Protein AF-A0A7C2TKR9-F1 (afdb_monomer_lite)

Foldseek 3Di:
DPPPDDDLVVLVVLLCVLLVQLVVLLCCLPPVPPPDDSVVSNVSSVVSVVVSVVSVVVSVPPDPPPDDDDPDD

Radius of gyration: 17.24 Å; chains: 1; bounding box: 42×30×44 Å

Sequence (73 aa):
MQFKNLPAKKLKGLMALFFGSGIFGILIGHGLGITQPTFMFTLMGVTNLILGALVGWIFLTREPRESRKKRKK

Structure (mmCIF, N/CA/C/O backbone):
data_AF-A0A7C2TKR9-F1
#
_entry.id   AF-A0A7C2TKR9-F1
#
loop_
_atom_site.group_PDB
_atom_site.id
_atom_site.type_symbol
_atom_site.label_atom_id
_atom_site.label_alt_id
_atom_site.label_comp_id
_atom_site.label_asym_id
_atom_site.label_entity_id
_atom_site.label_seq_id
_atom_site.pdbx_PDB_ins_code
_atom_site.Cartn_x
_atom_site.Cartn_y
_atom_site.Cartn_z
_atom_site.occupancy
_atom_site.B_iso_or_equiv
_atom_site.auth_seq_id
_atom_site.auth_comp_id
_atom_site.auth_asym_id
_atom_site.auth_atom_id
_atom_site.pdbx_PDB_model_num
ATOM 1 N N . MET A 1 1 ? -9.128 -16.065 21.999 1.00 42.31 1 MET A N 1
ATOM 2 C CA . MET A 1 1 ? -9.319 -15.133 20.859 1.00 42.31 1 MET A CA 1
ATOM 3 C C . MET A 1 1 ? -8.959 -13.707 21.292 1.00 42.31 1 MET A C 1
ATOM 5 O O . MET A 1 1 ? -9.780 -13.018 21.884 1.00 42.31 1 MET A O 1
ATOM 9 N N . GLN A 1 2 ? -7.707 -13.285 21.084 1.00 44.25 2 GLN A N 1
ATOM 10 C CA . GLN A 1 2 ? -7.139 -12.055 21.676 1.00 44.25 2 GLN A CA 1
ATOM 11 C C . GLN A 1 2 ? -7.304 -10.779 20.820 1.00 44.25 2 GLN A C 1
ATOM 13 O O . GLN A 1 2 ? -6.907 -9.696 21.237 1.00 44.25 2 GLN A O 1
ATOM 18 N N . PHE A 1 3 ? -7.967 -10.842 19.660 1.00 48.00 3 PHE A N 1
ATOM 19 C CA . PHE A 1 3 ? -8.167 -9.667 18.789 1.00 48.00 3 PHE A CA 1
ATOM 20 C C . PHE A 1 3 ? -9.114 -8.589 19.366 1.00 48.00 3 PHE A C 1
ATOM 22 O O . PHE A 1 3 ? -9.297 -7.527 18.762 1.00 48.00 3 PHE A O 1
ATOM 29 N N . LYS A 1 4 ? -9.683 -8.828 20.554 1.00 47.28 4 LYS A N 1
ATOM 30 C CA . LYS A 1 4 ? -10.748 -8.044 21.201 1.00 47.28 4 LYS A CA 1
ATOM 31 C C . LYS A 1 4 ? -10.354 -6.606 21.597 1.00 47.28 4 LYS A C 1
ATOM 33 O O . LYS A 1 4 ? -11.249 -5.797 21.816 1.00 47.28 4 LYS A O 1
ATOM 38 N N . ASN A 1 5 ? -9.060 -6.253 21.616 1.00 52.81 5 ASN A N 1
ATOM 39 C CA . ASN A 1 5 ? -8.572 -4.993 22.208 1.00 52.81 5 ASN A CA 1
ATOM 40 C C . ASN A 1 5 ? -7.791 -4.031 21.287 1.00 52.81 5 ASN A C 1
ATOM 42 O O . ASN A 1 5 ? -7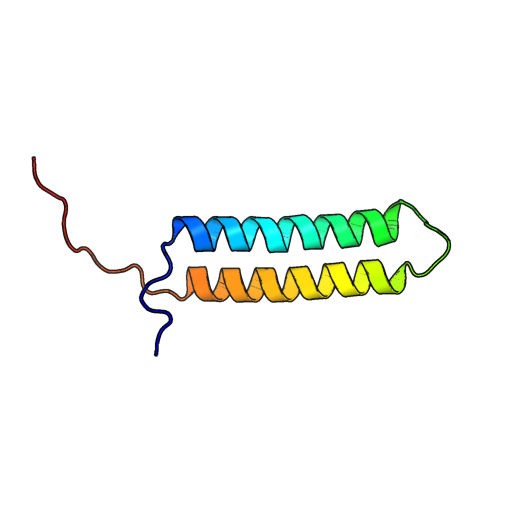.213 -3.070 21.790 1.00 52.81 5 ASN A O 1
ATOM 46 N N . LEU A 1 6 ? -7.776 -4.206 19.958 1.00 58.50 6 LEU A N 1
ATOM 47 C CA . LEU A 1 6 ? -7.154 -3.192 19.091 1.00 58.50 6 LEU A CA 1
ATOM 48 C C . LEU A 1 6 ? -8.082 -1.971 18.922 1.00 58.50 6 LEU A C 1
ATOM 50 O O . LEU A 1 6 ? -9.195 -2.130 18.413 1.00 58.50 6 LEU A O 1
ATOM 54 N N . PRO A 1 7 ? -7.666 -0.752 19.320 1.00 64.25 7 PRO A N 1
ATOM 55 C CA . PRO A 1 7 ? -8.479 0.443 19.128 1.00 64.25 7 PRO A CA 1
ATOM 56 C C . PRO A 1 7 ? -8.667 0.712 17.631 1.00 64.25 7 PRO A C 1
ATOM 58 O O . PRO A 1 7 ? -7.695 0.742 16.875 1.00 64.25 7 PRO A O 1
ATOM 61 N N . ALA A 1 8 ? -9.912 0.957 17.209 1.00 65.44 8 ALA A N 1
ATOM 62 C CA . ALA A 1 8 ? -10.286 1.169 15.806 1.00 65.44 8 ALA A CA 1
ATOM 63 C C . ALA A 1 8 ? -9.434 2.245 15.104 1.00 65.44 8 ALA A C 1
ATOM 65 O O . ALA A 1 8 ? -9.125 2.117 13.924 1.00 65.44 8 ALA A O 1
ATOM 66 N N . LYS A 1 9 ? -8.970 3.261 15.849 1.00 71.31 9 LYS A N 1
ATOM 67 C CA . LYS A 1 9 ? -8.038 4.296 15.366 1.00 71.31 9 LYS A CA 1
ATOM 68 C C . LYS A 1 9 ? -6.705 3.724 14.871 1.00 71.31 9 LYS A C 1
ATOM 70 O O . LYS A 1 9 ? -6.231 4.125 13.816 1.00 71.31 9 LYS A O 1
ATOM 75 N N . LYS A 1 10 ? -6.118 2.777 15.611 1.00 72.00 10 LYS A N 1
ATOM 76 C CA . LYS A 1 10 ? -4.853 2.132 15.228 1.00 72.00 10 LYS A CA 1
ATOM 77 C C . LYS A 1 10 ? -5.055 1.177 14.056 1.00 72.00 10 LYS A C 1
ATOM 79 O O . LYS A 1 10 ? -4.210 1.131 13.177 1.00 72.00 10 LYS A O 1
ATOM 84 N N . LEU A 1 11 ? -6.189 0.472 14.011 1.00 74.44 11 LEU A N 1
ATOM 85 C CA . LEU A 1 11 ? -6.502 -0.449 12.915 1.00 74.44 11 LEU A CA 1
ATOM 86 C C . LEU A 1 11 ? -6.738 0.301 11.590 1.00 74.44 11 LEU A C 1
ATOM 88 O O . LEU A 1 11 ? -6.237 -0.116 10.552 1.00 74.44 11 LEU A O 1
ATOM 92 N N . LYS A 1 12 ? -7.408 1.460 11.646 1.00 76.50 12 LYS A N 1
ATOM 93 C CA . LYS A 1 12 ? -7.594 2.354 10.494 1.00 76.50 12 LYS A CA 1
ATOM 94 C C . LYS A 1 12 ? -6.270 2.957 10.007 1.00 76.50 12 LYS A C 1
ATOM 96 O O . LYS A 1 12 ? -6.031 3.012 8.807 1.00 76.50 12 LYS A O 1
ATOM 101 N N . GLY A 1 13 ? -5.394 3.360 10.933 1.00 79.81 13 GLY A N 1
ATOM 102 C CA . GLY A 1 13 ? -4.043 3.826 10.599 1.00 79.81 13 GLY A CA 1
ATOM 103 C C . GLY A 1 13 ? -3.172 2.730 9.980 1.00 79.81 13 GLY A C 1
ATOM 104 O O . GLY A 1 13 ? -2.489 2.975 8.993 1.00 79.81 13 GLY A O 1
ATOM 105 N N . LEU A 1 14 ? -3.250 1.504 10.506 1.00 82.44 14 LEU A N 1
ATOM 106 C CA . LEU A 1 14 ? -2.526 0.353 9.968 1.00 82.44 14 LEU A CA 1
ATOM 107 C C . LEU A 1 14 ? -2.996 0.012 8.548 1.00 82.44 14 LEU A C 1
ATOM 109 O O . LEU A 1 14 ? -2.169 -0.149 7.660 1.00 82.44 14 LEU A O 1
ATOM 113 N N . MET A 1 15 ? -4.312 -0.003 8.308 1.00 82.88 15 MET A N 1
ATOM 114 C CA . MET A 1 15 ? -4.876 -0.172 6.964 1.00 82.88 15 MET A CA 1
ATOM 115 C C . MET A 1 15 ? -4.335 0.883 5.987 1.00 82.88 15 MET A C 1
ATOM 117 O O . MET A 1 15 ? -3.888 0.529 4.900 1.00 82.88 15 MET A O 1
ATOM 121 N N . ALA A 1 16 ? -4.337 2.162 6.380 1.00 85.69 16 ALA A N 1
ATOM 122 C CA . ALA A 1 16 ? -3.848 3.253 5.537 1.00 85.69 16 ALA A CA 1
ATOM 123 C C . ALA A 1 16 ? -2.348 3.127 5.213 1.00 85.69 16 ALA A C 1
ATOM 125 O O . ALA A 1 16 ? -1.947 3.405 4.086 1.00 85.69 16 ALA A O 1
ATOM 126 N N . LEU A 1 17 ? -1.531 2.664 6.165 1.00 86.50 17 LEU A N 1
ATOM 127 C CA . LEU A 1 17 ? -0.099 2.429 5.954 1.00 86.50 17 LEU A CA 1
ATOM 128 C C . LEU A 1 17 ? 0.165 1.274 4.981 1.00 86.50 17 LEU A C 1
ATOM 130 O O . LEU A 1 17 ? 0.990 1.419 4.082 1.00 86.50 17 LEU A O 1
ATOM 134 N N . PHE A 1 18 ? -0.556 0.158 5.119 1.00 88.94 18 PHE A N 1
ATOM 135 C CA . PHE A 1 18 ? -0.414 -0.997 4.227 1.00 88.94 18 PHE A CA 1
ATOM 136 C C . PHE A 1 18 ? -0.882 -0.688 2.800 1.00 88.94 18 PHE A C 1
ATOM 138 O O . PHE A 1 18 ? -0.166 -0.974 1.842 1.00 88.94 18 PHE A O 1
ATOM 145 N N . PHE A 1 19 ? -2.038 -0.034 2.649 1.00 87.81 19 PHE A N 1
ATOM 146 C CA . PHE A 1 19 ? -2.525 0.397 1.336 1.00 87.81 19 PHE A CA 1
ATOM 147 C C . PHE A 1 19 ? -1.630 1.466 0.707 1.00 87.81 19 PHE A C 1
ATOM 149 O O . PHE A 1 19 ? -1.286 1.357 -0.467 1.00 87.81 19 PHE A O 1
ATOM 156 N N . GLY A 1 20 ? -1.220 2.476 1.479 1.00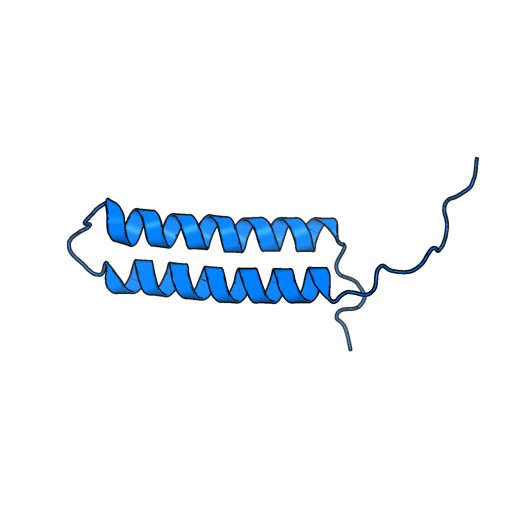 90.25 20 GLY A N 1
ATOM 157 C CA . GLY A 1 20 ? -0.348 3.544 0.995 1.00 90.25 20 GLY A CA 1
ATOM 158 C C . GLY A 1 20 ? 1.008 3.010 0.541 1.00 90.25 20 GLY A C 1
ATOM 159 O O . GLY A 1 20 ? 1.440 3.300 -0.570 1.00 90.25 20 GLY A O 1
ATOM 160 N N . SER A 1 21 ? 1.646 2.166 1.355 1.00 88.12 21 SER A N 1
ATOM 161 C CA . SER A 1 21 ? 2.918 1.536 0.995 1.00 88.12 21 SER A CA 1
ATOM 162 C C . SER A 1 21 ? 2.774 0.543 -0.165 1.00 88.12 21 SER A C 1
ATOM 164 O O . SER A 1 21 ? 3.667 0.481 -1.005 1.00 88.12 21 SER A O 1
ATOM 166 N N . GLY A 1 22 ? 1.656 -0.186 -0.263 1.00 88.50 22 GLY A N 1
ATOM 167 C CA . GLY A 1 22 ? 1.371 -1.090 -1.381 1.00 88.50 22 GLY A CA 1
ATOM 168 C C . GLY A 1 22 ? 1.232 -0.361 -2.718 1.00 88.50 22 GLY A C 1
ATOM 169 O O . GLY A 1 22 ? 1.910 -0.704 -3.685 1.00 88.50 22 GLY A O 1
ATOM 170 N N . ILE A 1 23 ? 0.416 0.698 -2.753 1.00 87.75 23 ILE A N 1
ATOM 171 C CA . ILE A 1 23 ? 0.239 1.551 -3.939 1.00 87.75 23 ILE A CA 1
ATOM 172 C C . ILE A 1 23 ? 1.566 2.217 -4.315 1.00 87.75 23 ILE A C 1
ATOM 174 O O . ILE A 1 23 ? 1.960 2.188 -5.479 1.00 87.75 23 ILE A O 1
ATOM 178 N N . PHE A 1 24 ? 2.287 2.762 -3.334 1.00 87.25 24 PHE A N 1
ATOM 179 C CA . PHE A 1 24 ? 3.586 3.388 -3.563 1.00 87.25 24 PHE A CA 1
ATOM 180 C C . PHE A 1 24 ? 4.614 2.388 -4.113 1.00 87.25 24 PHE A C 1
ATOM 182 O O . PHE A 1 24 ? 5.299 2.695 -5.082 1.00 87.25 24 PHE A O 1
ATOM 189 N N . GLY A 1 25 ? 4.679 1.169 -3.571 1.00 83.38 25 GLY A N 1
ATOM 190 C CA . GLY A 1 25 ? 5.577 0.114 -4.055 1.00 83.38 25 GLY A CA 1
ATOM 191 C C . GLY A 1 25 ? 5.295 -0.307 -5.500 1.00 83.38 25 GLY A C 1
ATOM 192 O O . GLY A 1 25 ? 6.232 -0.507 -6.271 1.00 83.38 25 GLY A O 1
ATOM 193 N N . ILE A 1 26 ? 4.019 -0.365 -5.900 1.00 85.44 26 ILE A N 1
ATOM 194 C CA . ILE A 1 26 ? 3.634 -0.651 -7.291 1.00 85.44 26 ILE A CA 1
ATOM 195 C C . ILE A 1 26 ? 3.979 0.522 -8.214 1.00 85.44 26 ILE A C 1
ATOM 197 O O . ILE A 1 26 ? 4.521 0.291 -9.293 1.00 85.44 26 ILE A O 1
ATOM 201 N N . LEU A 1 27 ? 3.705 1.764 -7.801 1.00 84.69 27 LEU A N 1
ATOM 202 C CA . LEU A 1 27 ? 4.003 2.959 -8.600 1.00 84.69 27 LEU A CA 1
ATOM 203 C C . LEU A 1 27 ? 5.507 3.153 -8.808 1.00 84.69 27 LEU A C 1
ATOM 205 O O . LEU A 1 27 ? 5.937 3.391 -9.932 1.00 84.69 27 LEU A O 1
ATOM 209 N N . ILE A 1 28 ? 6.309 3.017 -7.749 1.00 82.56 28 ILE A N 1
ATOM 210 C CA . ILE A 1 28 ? 7.774 3.088 -7.830 1.00 82.56 28 ILE A CA 1
ATOM 211 C C . ILE A 1 28 ? 8.310 1.920 -8.661 1.00 82.56 28 ILE A C 1
ATOM 213 O O . ILE A 1 28 ? 9.147 2.127 -9.536 1.00 82.56 28 ILE A O 1
ATOM 217 N N . GLY A 1 29 ? 7.798 0.708 -8.418 1.00 75.12 29 GLY A N 1
ATOM 218 C CA . GLY A 1 29 ? 8.180 -0.485 -9.164 1.00 75.12 29 GLY A CA 1
ATOM 219 C C . GLY A 1 29 ? 7.931 -0.311 -10.659 1.00 75.12 29 GLY A C 1
ATOM 220 O O . GLY A 1 29 ? 8.849 -0.457 -11.447 1.00 75.12 29 GLY A O 1
ATOM 221 N N . HIS A 1 30 ? 6.724 0.065 -11.071 1.00 72.94 30 HIS A N 1
ATOM 222 C CA . HIS A 1 30 ? 6.384 0.151 -12.491 1.00 72.94 30 HIS A CA 1
ATOM 223 C C . HIS A 1 30 ? 6.884 1.440 -13.168 1.00 72.94 30 HIS A C 1
ATOM 225 O O . HIS A 1 30 ? 7.304 1.406 -14.320 1.00 72.94 30 HIS A O 1
ATOM 231 N N . GLY A 1 31 ? 6.821 2.581 -12.476 1.00 68.62 31 GLY A N 1
ATOM 232 C CA . GLY A 1 31 ? 6.982 3.905 -13.083 1.00 68.62 31 GLY A CA 1
ATOM 233 C C . GLY A 1 31 ? 8.406 4.457 -13.102 1.00 68.62 31 GLY A C 1
ATOM 234 O O . GLY A 1 31 ? 8.706 5.283 -13.957 1.00 68.62 31 GLY A O 1
ATOM 235 N N . LEU A 1 32 ? 9.288 4.025 -12.191 1.00 64.06 32 LEU A N 1
ATOM 236 C CA . LEU A 1 32 ? 10.640 4.599 -12.079 1.00 64.06 32 LEU A CA 1
ATOM 237 C C . LEU A 1 32 ? 11.748 3.759 -12.710 1.00 64.06 32 LEU A C 1
ATOM 239 O O . LEU A 1 32 ? 12.891 4.205 -12.713 1.00 64.06 32 LEU A O 1
ATOM 243 N N . GLY A 1 33 ? 11.435 2.584 -13.268 1.00 59.38 33 GLY A N 1
ATOM 244 C CA . GLY A 1 33 ? 12.370 1.841 -14.120 1.00 59.38 33 GLY A CA 1
ATOM 245 C C . GLY A 1 33 ? 13.765 1.657 -13.512 1.00 59.38 33 GLY A C 1
ATOM 246 O O . GLY A 1 33 ? 14.757 1.738 -14.233 1.00 59.38 33 GLY A O 1
ATOM 247 N N . ILE A 1 34 ? 13.861 1.444 -12.193 1.00 59.06 34 ILE A N 1
ATOM 248 C CA . ILE A 1 34 ? 15.142 1.195 -11.524 1.00 59.06 34 ILE A CA 1
ATOM 249 C C . ILE A 1 34 ? 15.568 -0.231 -11.885 1.00 59.06 34 ILE A C 1
ATOM 251 O O . ILE A 1 34 ? 15.144 -1.177 -11.233 1.00 59.06 34 ILE A O 1
ATOM 255 N N . THR A 1 35 ? 16.248 -0.352 -13.031 1.00 60.72 35 THR A N 1
ATOM 256 C CA . THR A 1 35 ? 17.262 -1.327 -13.505 1.00 60.72 35 THR A CA 1
ATOM 257 C C . THR A 1 35 ? 17.330 -2.761 -12.946 1.00 60.72 35 THR A C 1
ATOM 259 O O . THR A 1 35 ? 18.329 -3.429 -13.182 1.00 60.72 35 THR A O 1
ATOM 262 N N . GLN A 1 36 ? 16.250 -3.296 -12.370 1.00 66.06 36 GLN A N 1
ATOM 263 C CA . GLN A 1 36 ? 16.118 -4.522 -11.561 1.00 66.06 36 GLN A CA 1
ATOM 264 C C . GLN A 1 36 ? 16.214 -4.285 -10.038 1.00 66.06 36 GLN A C 1
ATOM 266 O O . GLN A 1 36 ? 17.014 -3.465 -9.590 1.00 66.06 36 GLN A O 1
ATOM 271 N N . PRO A 1 37 ? 15.463 -5.061 -9.222 1.00 66.94 37 PRO A N 1
ATOM 272 C CA . PRO A 1 37 ? 14.422 -6.018 -9.585 1.00 66.94 37 PRO A CA 1
ATOM 273 C C . PRO A 1 37 ? 13.050 -5.366 -9.398 1.00 66.94 37 PRO A C 1
ATOM 275 O O . PRO A 1 37 ? 12.418 -5.436 -8.343 1.00 66.94 37 PRO A O 1
ATOM 278 N N . THR A 1 38 ? 12.570 -4.758 -10.474 1.00 72.50 38 THR A N 1
ATOM 279 C CA . THR A 1 38 ? 11.226 -4.1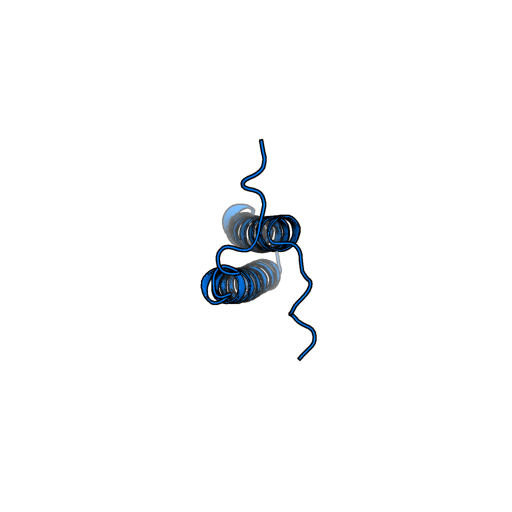96 -10.644 1.00 72.50 38 THR A CA 1
ATOM 280 C C . THR A 1 38 ? 10.144 -5.160 -10.147 1.00 72.50 38 THR A C 1
ATOM 282 O O . THR A 1 38 ? 9.222 -4.775 -9.432 1.00 72.50 38 THR A O 1
ATOM 285 N N . PHE A 1 39 ? 10.337 -6.452 -10.433 1.00 75.88 39 PHE A N 1
ATOM 286 C CA . PHE A 1 39 ? 9.484 -7.545 -9.982 1.00 75.88 39 PHE A CA 1
ATOM 287 C C . PHE A 1 39 ? 9.392 -7.660 -8.453 1.00 75.88 39 PHE A C 1
ATOM 289 O O . PHE A 1 39 ? 8.305 -7.893 -7.936 1.00 75.88 39 PHE A O 1
ATOM 296 N N . MET A 1 40 ? 10.483 -7.447 -7.709 1.00 81.62 40 MET A N 1
ATOM 297 C CA . MET A 1 40 ? 10.455 -7.510 -6.241 1.00 81.62 40 MET A CA 1
ATOM 298 C C . MET A 1 40 ? 9.675 -6.344 -5.638 1.00 81.62 40 MET A C 1
ATOM 300 O O . MET A 1 40 ? 8.921 -6.555 -4.694 1.00 81.62 40 MET A O 1
ATOM 304 N N . PHE A 1 41 ? 9.801 -5.135 -6.193 1.00 82.94 41 PHE A N 1
ATOM 305 C CA . PHE A 1 41 ? 9.020 -3.980 -5.739 1.00 82.94 41 PHE A CA 1
ATOM 306 C C . PHE A 1 41 ? 7.532 -4.145 -6.032 1.00 82.94 41 PHE A C 1
ATOM 308 O O . PHE A 1 41 ? 6.698 -3.874 -5.167 1.00 82.94 41 PHE A O 1
ATOM 315 N N . THR A 1 42 ? 7.190 -4.651 -7.218 1.00 82.94 42 THR A N 1
ATOM 316 C CA . THR A 1 42 ? 5.801 -4.967 -7.553 1.00 82.94 42 THR A CA 1
ATOM 317 C C . THR A 1 42 ? 5.261 -6.083 -6.662 1.00 82.94 42 THR A C 1
ATOM 319 O O . THR A 1 42 ? 4.175 -5.924 -6.112 1.00 82.94 42 THR A O 1
ATOM 322 N N . LEU A 1 43 ? 6.016 -7.166 -6.442 1.00 85.62 43 LEU A N 1
ATOM 323 C CA . LEU A 1 43 ? 5.619 -8.236 -5.526 1.00 85.62 43 LEU A CA 1
ATOM 324 C C . LEU A 1 43 ? 5.412 -7.710 -4.109 1.00 85.62 43 LEU A C 1
ATOM 326 O O . LEU A 1 43 ? 4.364 -7.978 -3.538 1.00 85.62 43 LEU A O 1
ATOM 330 N N . MET A 1 44 ? 6.355 -6.929 -3.577 1.00 88.00 44 MET A N 1
ATOM 331 C CA . MET A 1 44 ? 6.271 -6.310 -2.252 1.00 88.00 44 MET A CA 1
ATOM 332 C C . MET A 1 44 ? 5.059 -5.375 -2.136 1.00 88.00 44 MET A C 1
ATOM 334 O O . MET A 1 44 ? 4.364 -5.386 -1.121 1.00 8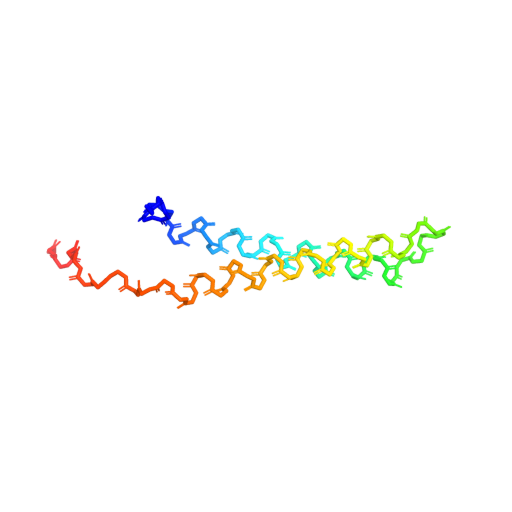8.00 44 MET A O 1
ATOM 338 N N . GLY A 1 45 ? 4.766 -4.600 -3.183 1.00 86.44 45 GLY A N 1
ATOM 339 C CA . GLY A 1 45 ? 3.580 -3.749 -3.252 1.00 86.44 45 GLY A CA 1
ATOM 340 C C . GLY A 1 45 ? 2.273 -4.550 -3.277 1.00 86.44 45 GLY A C 1
ATOM 341 O O . GLY A 1 45 ? 1.334 -4.220 -2.550 1.00 86.44 45 GLY A O 1
ATOM 342 N N . VAL A 1 46 ? 2.230 -5.644 -4.045 1.00 88.19 46 VAL A N 1
ATOM 343 C CA . VAL A 1 46 ? 1.083 -6.561 -4.123 1.00 88.19 46 VAL A CA 1
ATOM 344 C C . VAL A 1 46 ? 0.854 -7.275 -2.790 1.00 88.19 46 VAL A C 1
ATOM 346 O O . VAL A 1 46 ? -0.283 -7.300 -2.319 1.00 88.19 46 VAL A O 1
ATOM 349 N N . THR A 1 47 ? 1.894 -7.791 -2.122 1.00 90.88 47 THR A N 1
ATOM 350 C CA . THR A 1 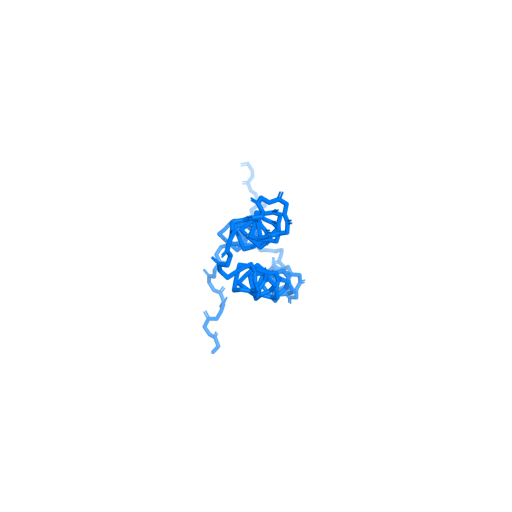47 ? 1.733 -8.378 -0.779 1.00 90.88 47 THR A CA 1
ATOM 351 C C . THR A 1 47 ? 1.238 -7.344 0.221 1.00 90.88 47 THR A C 1
ATOM 353 O O . THR A 1 47 ? 0.338 -7.657 0.999 1.00 90.88 47 THR A O 1
ATOM 356 N N . ASN A 1 48 ? 1.739 -6.105 0.182 1.00 90.75 48 ASN A N 1
ATOM 357 C CA . ASN A 1 48 ? 1.241 -5.047 1.068 1.00 90.75 48 ASN A CA 1
ATOM 358 C C . ASN A 1 48 ? -0.224 -4.680 0.795 1.00 90.75 48 ASN A C 1
ATOM 360 O O . ASN A 1 48 ? -0.968 -4.404 1.735 1.00 90.75 48 ASN A O 1
ATOM 364 N N . LEU A 1 49 ? -0.660 -4.730 -0.465 1.00 88.81 49 LEU A N 1
ATOM 365 C CA . LEU A 1 49 ? -2.063 -4.565 -0.849 1.00 88.81 49 LEU A CA 1
ATOM 366 C C . LEU A 1 49 ? -2.940 -5.708 -0.335 1.00 88.81 49 LEU A C 1
ATOM 368 O O . LEU A 1 49 ? -4.013 -5.443 0.201 1.00 88.81 49 LEU A O 1
ATOM 372 N N . ILE A 1 50 ? -2.477 -6.957 -0.431 1.00 89.88 50 ILE A N 1
ATOM 373 C CA . ILE A 1 50 ? -3.192 -8.126 0.103 1.00 89.88 50 ILE A CA 1
ATOM 374 C C . ILE A 1 50 ? -3.305 -8.025 1.628 1.00 89.88 50 ILE A C 1
ATOM 376 O O . ILE A 1 50 ? -4.395 -8.191 2.174 1.00 89.88 50 ILE A O 1
ATOM 380 N N . LEU A 1 51 ? -2.215 -7.694 2.327 1.00 88.25 51 LEU A N 1
ATOM 381 C CA . LEU A 1 51 ? -2.235 -7.494 3.778 1.00 88.25 51 LEU A CA 1
ATOM 382 C C . LEU A 1 51 ? -3.127 -6.308 4.169 1.00 88.25 51 LEU A C 1
ATOM 384 O O . LEU A 1 51 ? -3.909 -6.419 5.111 1.00 88.25 51 LEU A O 1
ATOM 388 N N . GLY A 1 52 ? -3.068 -5.200 3.429 1.00 87.31 52 GLY A N 1
ATOM 389 C CA . GLY A 1 52 ? -3.945 -4.047 3.618 1.00 87.31 52 GLY A CA 1
ATOM 390 C C . GLY A 1 52 ? -5.418 -4.402 3.433 1.00 87.31 52 GLY A C 1
ATOM 391 O O . GLY A 1 52 ? -6.242 -4.031 4.270 1.00 87.31 52 GLY A O 1
ATOM 392 N N . ALA A 1 53 ? -5.749 -5.166 2.390 1.00 85.88 53 ALA A N 1
ATOM 393 C CA . ALA A 1 53 ? -7.097 -5.656 2.121 1.00 85.88 53 ALA A CA 1
ATOM 394 C C . ALA A 1 53 ? -7.581 -6.612 3.218 1.00 85.88 53 ALA A C 1
ATOM 396 O O . ALA A 1 53 ? -8.724 -6.507 3.649 1.00 85.88 53 ALA A O 1
ATOM 397 N N . LEU A 1 54 ? -6.709 -7.480 3.735 1.00 87.75 54 LEU A N 1
ATOM 398 C CA . LEU A 1 54 ? -7.022 -8.400 4.830 1.00 87.75 54 LEU A CA 1
ATOM 399 C C . LEU A 1 54 ? -7.252 -7.637 6.148 1.00 87.75 54 LEU A C 1
ATOM 401 O O . LEU A 1 54 ? -8.220 -7.900 6.860 1.00 87.75 54 LEU A O 1
ATOM 405 N N . VAL A 1 55 ? -6.437 -6.620 6.448 1.00 84.06 55 VAL A N 1
ATOM 406 C CA . VAL A 1 55 ? -6.649 -5.718 7.596 1.00 84.06 55 VAL A CA 1
ATOM 407 C C . VAL A 1 55 ? -7.932 -4.899 7.431 1.00 84.06 55 VAL A C 1
ATOM 409 O O . VAL A 1 55 ? -8.676 -4.739 8.399 1.00 84.06 55 VAL A O 1
ATOM 412 N N . GLY A 1 56 ? -8.219 -4.412 6.222 1.00 82.38 56 GLY A N 1
ATOM 413 C CA . GLY A 1 56 ? -9.461 -3.718 5.881 1.00 82.38 56 GLY A CA 1
ATOM 414 C C . GLY A 1 56 ? -10.684 -4.619 6.030 1.00 82.38 56 GLY A C 1
ATOM 415 O O . GLY A 1 56 ? -11.669 -4.216 6.642 1.00 82.38 56 GLY A O 1
ATOM 416 N N . TRP A 1 57 ? -10.593 -5.868 5.574 1.00 80.19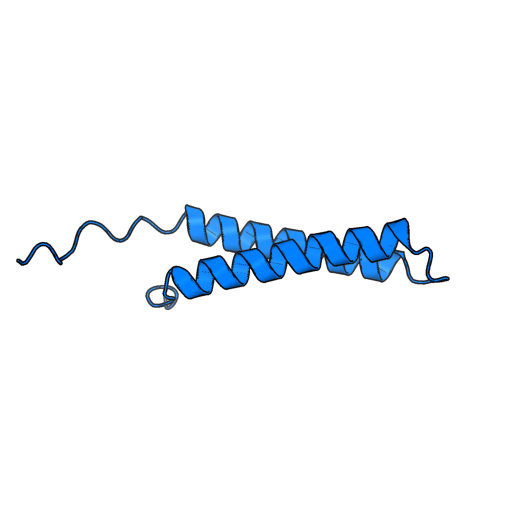 57 TRP A N 1
ATOM 417 C CA . TRP A 1 57 ? -11.617 -6.891 5.764 1.00 80.19 57 TRP A CA 1
ATOM 418 C C . TRP A 1 57 ? -11.847 -7.181 7.245 1.00 80.19 57 TRP A C 1
ATOM 420 O O . TRP A 1 57 ? -12.988 -7.197 7.696 1.00 80.19 57 TRP A O 1
ATOM 430 N N . ILE A 1 58 ? -10.781 -7.322 8.040 1.00 81.38 58 ILE A N 1
ATOM 431 C CA . ILE A 1 58 ? -10.893 -7.469 9.497 1.00 81.38 58 ILE A CA 1
ATOM 432 C C . ILE A 1 58 ? -11.542 -6.228 10.110 1.00 81.38 58 ILE A C 1
ATOM 434 O O . ILE A 1 58 ? -12.366 -6.376 11.005 1.00 81.38 58 ILE A O 1
ATOM 438 N N . PHE A 1 59 ? -11.193 -5.020 9.657 1.00 77.81 59 PHE A N 1
ATOM 439 C CA . PHE A 1 59 ? -11.797 -3.767 10.122 1.00 77.81 59 PHE A CA 1
ATOM 440 C C . PHE A 1 59 ? -13.299 -3.698 9.803 1.00 77.81 59 PHE A C 1
ATOM 442 O O . PHE A 1 59 ? -14.066 -3.302 10.676 1.00 77.81 59 PHE A O 1
ATOM 449 N N . LEU A 1 60 ? -13.711 -4.127 8.605 1.00 76.50 60 LEU A N 1
ATOM 450 C CA . LEU A 1 60 ? -15.108 -4.205 8.153 1.00 76.50 60 LEU A CA 1
ATOM 451 C C . LEU A 1 60 ? -15.906 -5.307 8.869 1.00 76.50 60 LEU A C 1
ATOM 453 O O . LEU A 1 60 ? -17.068 -5.104 9.197 1.00 76.50 60 LEU A O 1
ATOM 457 N N . THR A 1 61 ? -15.276 -6.455 9.134 1.00 78.00 61 THR A N 1
ATOM 458 C CA . THR A 1 61 ? -15.906 -7.635 9.761 1.00 78.00 61 THR A CA 1
ATOM 459 C C . THR A 1 61 ? -15.881 -7.562 11.289 1.00 78.00 61 THR A C 1
ATOM 461 O O . THR A 1 61 ? -16.502 -8.382 11.965 1.00 78.00 61 THR A O 1
ATOM 464 N N . ARG A 1 62 ? -15.187 -6.580 11.886 1.00 65.75 62 ARG A N 1
ATOM 465 C CA . ARG A 1 62 ? -15.410 -6.265 13.299 1.00 65.75 62 ARG A CA 1
ATOM 466 C C . ARG A 1 62 ? -16.858 -5.814 13.421 1.00 65.75 62 ARG A C 1
ATOM 468 O O . ARG A 1 62 ? -17.178 -4.714 12.980 1.00 65.75 62 ARG A O 1
ATOM 475 N N . GLU A 1 63 ? -17.701 -6.631 14.054 1.00 56.84 63 GLU A N 1
ATOM 476 C CA . GLU A 1 63 ? -19.002 -6.165 14.531 1.00 56.84 63 GLU A CA 1
ATOM 477 C C . GLU A 1 63 ? -18.783 -4.804 15.202 1.00 56.84 63 GLU A C 1
ATOM 479 O O . GLU A 1 63 ? -17.883 -4.688 16.056 1.00 56.84 63 GLU A O 1
ATOM 484 N N . PRO A 1 64 ? -19.520 -3.752 14.790 1.00 53.72 64 PRO A N 1
ATOM 485 C CA . PRO A 1 64 ? -19.458 -2.487 15.489 1.00 53.72 64 PRO A CA 1
ATOM 486 C C . PRO A 1 64 ? -19.752 -2.840 16.932 1.00 53.72 64 PRO A C 1
ATOM 488 O O . PRO A 1 64 ? -20.780 -3.443 17.222 1.00 53.72 64 PRO A O 1
ATOM 491 N N . ARG A 1 65 ? -18.791 -2.571 17.818 1.00 50.59 65 ARG A N 1
ATOM 492 C CA . ARG A 1 65 ? -18.947 -2.831 19.242 1.00 50.59 65 ARG A CA 1
ATOM 493 C C . ARG A 1 65 ? -20.185 -2.047 19.651 1.00 50.59 65 ARG A C 1
ATOM 495 O O . ARG A 1 65 ? -20.122 -0.826 19.769 1.00 50.59 65 ARG A O 1
ATOM 502 N N . GLU A 1 66 ? -21.297 -2.762 19.730 1.00 43.28 66 GLU A N 1
ATOM 503 C CA . GLU A 1 66 ? -22.633 -2.246 19.937 1.00 43.28 66 GLU A CA 1
ATOM 504 C C . GLU A 1 66 ? -22.547 -1.275 21.115 1.00 43.28 66 GLU A C 1
ATOM 506 O O . GLU A 1 66 ? -22.043 -1.611 22.192 1.00 43.28 66 GLU A O 1
ATOM 511 N N . SER A 1 67 ? -22.892 -0.018 20.847 1.00 47.25 67 SER A N 1
ATOM 512 C CA . SER A 1 67 ? -23.796 0.720 21.718 1.00 47.25 67 SER A CA 1
ATOM 513 C C . SER A 1 67 ? -23.560 0.577 23.227 1.00 47.25 67 SER A C 1
ATOM 515 O O . SER A 1 67 ? -24.506 0.363 23.978 1.00 47.25 67 SER A O 1
ATOM 517 N N . ARG A 1 68 ? -22.336 0.720 23.755 1.00 44.62 68 ARG A N 1
ATOM 518 C CA . ARG A 1 68 ? -22.167 0.752 25.220 1.00 44.62 68 ARG A CA 1
ATOM 519 C C . ARG A 1 68 ? -21.334 1.925 25.717 1.00 44.62 68 ARG A C 1
ATOM 521 O O . ARG A 1 68 ? -20.165 1.804 26.060 1.00 44.62 68 ARG A O 1
ATOM 528 N N . LYS A 1 69 ? -22.091 3.020 25.879 1.00 44.44 69 LYS A N 1
ATOM 529 C CA . LYS A 1 69 ? -21.950 4.112 26.858 1.00 44.44 69 LYS A CA 1
ATOM 530 C C . LYS A 1 69 ? -20.867 5.154 26.577 1.00 44.44 69 LYS A C 1
ATOM 532 O O . LYS A 1 69 ? -19.735 5.001 27.008 1.00 44.44 69 LYS A O 1
ATOM 537 N N . LYS A 1 70 ? -21.298 6.279 25.997 1.00 43.22 70 LYS A N 1
ATOM 538 C CA . LYS A 1 70 ? -21.462 7.587 26.682 1.00 43.22 70 LYS A CA 1
ATOM 539 C C . LYS A 1 70 ? -22.389 8.465 25.815 1.00 43.22 70 LYS A C 1
ATOM 541 O O . LYS A 1 70 ? -21.938 9.238 24.989 1.00 43.22 70 LYS A O 1
ATOM 546 N N . ARG A 1 71 ? -23.705 8.234 25.847 1.00 44.78 71 ARG A N 1
ATOM 547 C CA . ARG A 1 71 ? -24.643 9.146 26.535 1.00 44.78 71 ARG A CA 1
ATOM 548 C C . ARG A 1 71 ? -24.283 9.334 28.018 1.00 44.78 71 ARG A C 1
ATOM 550 O O . ARG A 1 71 ? -24.297 8.361 28.766 1.00 44.78 71 ARG A O 1
ATOM 557 N N . LYS A 1 72 ? -23.922 10.565 28.389 1.00 39.44 72 LYS A N 1
ATOM 558 C CA . LYS A 1 72 ? -23.990 11.259 29.700 1.00 39.44 72 LYS A CA 1
ATOM 559 C C . LYS A 1 72 ? -23.165 12.539 29.486 1.00 39.44 72 LYS A C 1
ATOM 561 O O . LYS A 1 72 ? -21.951 12.424 29.378 1.00 39.44 72 LYS A O 1
ATOM 566 N N . LYS A 1 73 ? -23.818 13.599 29.013 1.00 32.28 73 LYS A N 1
ATOM 567 C CA . LYS A 1 73 ? -24.444 14.692 29.783 1.00 32.28 73 LYS A CA 1
ATOM 568 C C . LYS A 1 73 ? -23.463 15.854 29.803 1.00 32.28 73 LYS A C 1
ATOM 570 O O . LYS A 1 73 ? -22.306 15.589 30.183 1.00 32.28 73 LYS A O 1
#

Secondary structure (DSSP, 8-state):
--GGG--HHHHHHHHHHHHHHHHHHHHHHHHS--SS-HHHHHHHHHHHHHHHHHHHHHHHHS------S----

pLDDT: mean 72.08, std 16.34, range [32.28, 90.88]